Protein AF-D3ABE4-F1 (afdb_monomer_lite)

Radius of gyration: 37.45 Å; chains: 1; bounding box: 74×40×91 Å

Structure (mmCIF, N/CA/C/O backbone):
data_AF-D3ABE4-F1
#
_entry.id   AF-D3ABE4-F1
#
loop_
_atom_site.group_PDB
_atom_site.id
_atom_site.type_symbol
_atom_site.label_atom_id
_atom_site.label_alt_id
_atom_site.label_comp_id
_atom_site.label_asym_id
_atom_site.label_entity_id
_atom_site.label_seq_id
_atom_site.pdbx_PDB_ins_code
_atom_site.Cartn_x
_atom_site.Cartn_y
_atom_site.Cartn_z
_atom_site.occupancy
_atom_site.B_iso_or_equiv
_atom_site.auth_seq_id
_atom_site.auth_comp_id
_atom_site.auth_asym_id
_atom_site.auth_atom_id
_atom_site.pdbx_PDB_model_num
ATOM 1 N N . MET A 1 1 ? -40.135 -13.371 44.896 1.00 38.75 1 MET A N 1
ATOM 2 C CA . MET A 1 1 ? -39.442 -13.038 46.163 1.00 38.75 1 MET A CA 1
ATOM 3 C C . MET A 1 1 ? -39.483 -11.528 46.332 1.00 38.75 1 MET A C 1
ATOM 5 O O . MET A 1 1 ? -39.005 -10.845 45.438 1.00 38.75 1 MET A O 1
ATOM 9 N N . ASN A 1 2 ? -40.074 -11.003 47.411 1.00 51.03 2 ASN A N 1
ATOM 10 C CA . ASN A 1 2 ? -40.025 -9.565 47.711 1.00 51.03 2 ASN A CA 1
ATOM 11 C C . ASN A 1 2 ? -38.564 -9.169 47.971 1.00 51.03 2 ASN A C 1
ATOM 13 O O . ASN A 1 2 ? -38.013 -9.507 49.020 1.00 51.03 2 ASN A O 1
ATOM 17 N N . GLN A 1 3 ? -37.921 -8.505 47.008 1.00 66.44 3 GLN A N 1
ATOM 18 C CA . GLN A 1 3 ? -36.596 -7.930 47.218 1.00 66.44 3 GLN A CA 1
ATOM 19 C C . GLN A 1 3 ? -36.695 -6.859 48.310 1.00 66.44 3 GLN A C 1
ATOM 21 O O . GLN A 1 3 ? -37.555 -5.980 48.260 1.00 66.44 3 GLN A O 1
ATOM 26 N N . LYS A 1 4 ? -35.830 -6.938 49.326 1.00 79.00 4 LYS A N 1
ATOM 27 C CA . LYS A 1 4 ? -35.741 -5.907 50.365 1.00 79.00 4 LYS A CA 1
ATOM 28 C C . LYS A 1 4 ? -35.208 -4.621 49.730 1.00 79.00 4 LYS A C 1
ATOM 30 O O . LYS A 1 4 ? -34.024 -4.532 49.427 1.00 79.00 4 LYS A O 1
ATOM 35 N N . THR A 1 5 ? -36.070 -3.628 49.539 1.00 80.88 5 THR A N 1
ATOM 36 C CA . THR A 1 5 ? -35.675 -2.309 49.028 1.00 80.88 5 THR A CA 1
ATOM 37 C C . THR A 1 5 ? -35.177 -1.414 50.161 1.00 80.88 5 THR A C 1
ATOM 39 O O . THR A 1 5 ? -35.823 -1.330 51.207 1.00 80.88 5 THR A O 1
ATOM 42 N N . GLN A 1 6 ? -34.074 -0.694 49.949 1.00 87.69 6 GLN A N 1
ATOM 43 C CA . GLN A 1 6 ? -33.556 0.305 50.889 1.00 87.69 6 GLN A CA 1
ATOM 44 C C . GLN A 1 6 ? -33.608 1.703 50.263 1.00 87.69 6 GLN A C 1
ATOM 46 O O . GLN A 1 6 ? -33.152 1.900 49.140 1.00 87.69 6 GLN A O 1
ATOM 51 N N . LYS A 1 7 ? -34.137 2.693 50.995 1.00 88.12 7 LYS A N 1
ATOM 52 C CA . LYS A 1 7 ? -34.172 4.090 50.538 1.00 88.12 7 LYS A CA 1
ATOM 53 C C . LYS A 1 7 ? -32.813 4.762 50.760 1.00 88.12 7 LYS A C 1
ATOM 55 O O . LYS A 1 7 ? -32.261 4.710 51.861 1.00 88.12 7 LYS A O 1
ATOM 60 N N . ARG A 1 8 ? -32.303 5.431 49.727 1.00 85.62 8 ARG A N 1
ATOM 61 C CA . ARG A 1 8 ? -31.111 6.292 49.764 1.00 85.62 8 ARG A CA 1
ATOM 62 C C . ARG A 1 8 ? -31.455 7.645 49.143 1.00 85.62 8 ARG A C 1
ATOM 64 O O . ARG A 1 8 ? -32.236 7.692 48.198 1.00 85.62 8 ARG A O 1
ATOM 71 N N . SER A 1 9 ? -30.914 8.727 49.700 1.00 90.00 9 SER A N 1
ATOM 72 C CA . SER A 1 9 ? -31.067 10.075 49.143 1.00 90.00 9 SER A CA 1
ATOM 73 C C . SER A 1 9 ? -29.858 10.394 48.274 1.00 90.00 9 SER A C 1
ATOM 75 O O . SER A 1 9 ? -28.729 10.169 48.704 1.00 90.00 9 SER A O 1
ATOM 77 N N . VAL A 1 10 ? -30.100 10.916 47.075 1.00 88.62 10 VAL A N 1
ATOM 78 C CA . VAL A 1 10 ? -29.071 11.332 46.115 1.00 88.62 10 VAL A CA 1
ATOM 79 C C . VAL A 1 10 ? -29.392 12.739 45.626 1.00 88.62 10 VAL A C 1
ATOM 81 O O . VAL A 1 10 ? -30.561 13.090 45.469 1.00 88.62 10 VAL A O 1
ATOM 84 N N . ASN A 1 11 ? -28.356 13.548 45.418 1.00 92.75 11 ASN A N 1
ATOM 85 C CA . ASN A 1 11 ? -28.507 14.921 44.950 1.00 92.75 11 ASN A CA 1
ATOM 86 C C . ASN A 1 11 ? -28.276 14.975 43.441 1.00 92.75 11 ASN A C 1
ATOM 88 O O . ASN A 1 11 ? -27.286 14.440 42.947 1.00 92.75 11 ASN A O 1
ATOM 92 N N . PHE A 1 12 ? -29.160 15.672 42.736 1.00 91.69 12 PHE A N 1
ATOM 93 C CA . PHE A 1 12 ? -29.030 15.958 41.312 1.00 91.69 12 PHE A CA 1
ATOM 94 C C . PHE A 1 12 ? -29.032 17.473 41.090 1.00 91.69 12 PHE A C 1
ATOM 96 O O . PHE A 1 12 ? -29.699 18.194 41.838 1.00 91.69 12 PHE A O 1
ATOM 103 N N . PRO A 1 13 ? -28.341 17.975 40.053 1.00 96.19 13 PRO A N 1
ATOM 104 C CA . PRO A 1 13 ? -28.534 19.343 39.593 1.00 96.19 13 PRO A CA 1
ATOM 105 C C . PRO A 1 13 ? -30.007 19.603 39.252 1.00 96.19 13 PRO A C 1
ATOM 107 O O . PRO A 1 13 ? -30.687 18.740 38.691 1.00 96.19 13 PRO A O 1
ATOM 110 N N . SER A 1 14 ? -30.498 20.809 39.539 1.00 92.19 14 SER A N 1
ATOM 111 C CA . SER A 1 14 ? -31.912 21.165 39.349 1.00 92.19 14 SER A CA 1
ATOM 112 C C . SER A 1 14 ? -32.401 20.963 37.909 1.00 92.19 14 SER A C 1
ATOM 114 O O . SER A 1 14 ? -33.533 20.541 37.692 1.00 92.19 14 SER A O 1
ATOM 116 N N . GLU A 1 15 ? -31.546 21.217 36.915 1.00 94.25 15 GLU A N 1
ATOM 117 C CA . GLU A 1 15 ? -31.868 20.993 35.497 1.00 94.25 15 GLU A CA 1
ATOM 118 C C . GLU A 1 15 ? -31.983 19.502 35.139 1.00 94.25 15 GLU A C 1
ATOM 120 O O . GLU A 1 15 ? -32.840 19.109 34.342 1.00 94.25 15 GLU A O 1
ATOM 125 N N . THR A 1 16 ? -31.183 18.644 35.775 1.00 92.00 16 THR A N 1
ATOM 126 C CA . THR A 1 16 ? -31.271 17.187 35.609 1.00 92.00 16 THR A CA 1
ATOM 127 C C . THR A 1 16 ? -32.588 16.658 36.169 1.00 92.00 16 THR A C 1
ATOM 129 O O . THR A 1 16 ? -33.242 15.862 35.501 1.00 92.00 16 THR A O 1
ATOM 132 N N . LEU A 1 17 ? -33.038 17.151 37.331 1.00 91.88 17 LEU A N 1
ATOM 133 C CA . LEU A 1 17 ? -34.342 16.777 37.899 1.00 91.88 17 LEU A CA 1
ATOM 134 C C . LEU A 1 17 ? -35.498 17.144 36.967 1.00 91.88 17 LEU A C 1
ATOM 136 O O . LEU A 1 17 ? -36.315 16.287 36.647 1.00 91.88 17 LEU A O 1
ATOM 140 N N . LYS A 1 18 ? -35.509 18.374 36.433 1.00 93.75 18 LYS A N 1
ATOM 141 C CA . LYS A 1 18 ? -36.525 18.803 35.453 1.00 93.75 18 LYS A CA 1
ATOM 142 C C . LYS A 1 18 ? -36.566 17.895 34.226 1.00 93.75 18 LYS A C 1
ATOM 144 O O . LYS A 1 18 ? -37.631 17.661 33.659 1.00 93.75 18 LYS A O 1
ATOM 149 N N . THR A 1 19 ? -35.403 17.427 33.783 1.00 95.25 19 THR A N 1
ATOM 150 C CA . THR A 1 19 ? -35.290 16.538 32.623 1.00 95.25 19 THR A CA 1
ATOM 151 C C . THR A 1 19 ? -35.827 15.146 32.945 1.00 95.25 19 THR A C 1
ATOM 153 O O . THR A 1 19 ? -36.608 14.603 32.166 1.00 95.25 19 THR A O 1
ATOM 156 N N . LEU A 1 20 ? -35.473 14.601 34.111 1.00 93.25 20 LEU A N 1
ATOM 157 C CA . LEU A 1 20 ? -35.966 13.309 34.588 1.00 93.25 20 LEU A CA 1
ATOM 158 C C . LEU A 1 20 ? -37.485 13.313 34.791 1.00 93.25 20 LEU A C 1
ATOM 160 O O . LEU A 1 20 ? -38.143 12.358 34.393 1.00 93.25 20 LEU A O 1
ATOM 164 N N . ASP A 1 21 ? -38.058 14.394 35.321 1.00 93.81 21 ASP A N 1
ATOM 165 C CA . ASP A 1 21 ? -39.507 14.507 35.519 1.00 93.81 21 ASP A CA 1
ATOM 166 C C . ASP A 1 21 ? -40.270 14.555 34.188 1.00 93.81 21 ASP A C 1
ATOM 168 O O . ASP A 1 21 ? -41.288 13.881 34.023 1.00 93.81 21 ASP A O 1
ATOM 172 N N . LYS A 1 22 ? -39.756 15.297 33.195 1.00 95.81 22 LYS A N 1
ATOM 173 C CA . LYS A 1 22 ? -40.322 15.300 31.834 1.00 95.81 22 LYS A CA 1
ATOM 174 C C . LYS A 1 22 ? -40.265 13.914 31.197 1.00 95.81 22 LYS A C 1
ATOM 176 O O . LYS A 1 22 ? -41.213 13.505 30.528 1.00 95.81 22 LYS A O 1
ATOM 181 N N . LEU A 1 23 ? -39.152 13.210 31.386 1.00 93.69 23 LEU A N 1
ATOM 182 C CA . LEU A 1 23 ? -38.935 11.881 30.830 1.00 93.69 23 LEU A CA 1
ATOM 183 C C . LEU A 1 23 ? -39.856 10.842 31.485 1.00 93.69 23 LEU A C 1
ATOM 185 O O . LEU A 1 23 ? -40.509 10.082 30.776 1.00 93.69 23 LEU A O 1
ATOM 189 N N . ALA A 1 24 ? -39.992 10.883 32.811 1.00 94.31 24 ALA A N 1
ATOM 190 C CA . ALA A 1 24 ? -40.899 10.020 33.560 1.00 94.31 24 ALA A CA 1
ATOM 191 C C . ALA A 1 24 ? -42.363 10.239 33.147 1.00 94.31 24 ALA A C 1
ATOM 193 O O . ALA A 1 24 ? -43.094 9.275 32.923 1.00 94.31 24 ALA A O 1
ATOM 194 N N . ALA A 1 25 ? -42.770 11.500 32.954 1.00 93.81 25 ALA A N 1
ATOM 195 C CA . ALA A 1 25 ? -44.101 11.834 32.455 1.00 93.81 25 ALA A CA 1
ATOM 196 C C . ALA A 1 25 ? -44.351 11.289 31.038 1.00 93.81 25 ALA A C 1
ATOM 198 O O . ALA A 1 25 ? -45.431 10.767 30.765 1.00 93.81 25 ALA A O 1
ATOM 199 N N . ARG A 1 26 ? -43.351 11.379 30.149 1.00 94.69 26 ARG A N 1
ATOM 200 C CA . ARG A 1 26 ? -43.417 10.840 28.781 1.00 94.69 26 ARG A CA 1
ATOM 201 C C . ARG A 1 26 ? -43.534 9.315 28.761 1.00 94.69 26 ARG A C 1
ATOM 203 O O . ARG A 1 26 ? -44.234 8.774 27.916 1.00 94.69 26 ARG A O 1
ATOM 210 N N . GLU A 1 27 ? -42.842 8.637 29.668 1.00 90.94 27 GLU A N 1
ATOM 211 C CA . GLU A 1 27 ? -42.799 7.170 29.750 1.00 90.94 27 GLU A CA 1
ATOM 212 C C . GLU A 1 27 ? -43.868 6.591 30.686 1.00 90.94 27 GLU A C 1
ATOM 214 O O . GLU A 1 27 ? -43.865 5.396 30.967 1.00 90.94 27 GLU A O 1
ATOM 219 N N . HIS A 1 28 ? -44.808 7.428 31.144 1.00 94.06 28 HIS A N 1
ATOM 220 C CA . HIS A 1 28 ? -45.906 7.049 32.037 1.00 94.06 28 HIS A CA 1
ATOM 221 C C . HIS A 1 28 ? -45.436 6.294 33.292 1.00 94.06 28 HIS A C 1
ATOM 223 O O . HIS A 1 28 ? -46.093 5.368 33.764 1.00 94.06 28 HIS A O 1
ATOM 229 N N . THR A 1 29 ? -44.300 6.713 33.848 1.00 93.88 29 THR A N 1
ATOM 230 C CA . THR A 1 29 ? -43.681 6.110 35.032 1.00 93.88 29 THR A CA 1
ATOM 231 C C . THR A 1 29 ? -43.370 7.171 36.089 1.00 93.88 29 THR A C 1
ATOM 233 O O . THR A 1 29 ? -43.576 8.370 35.893 1.00 93.88 29 THR A O 1
ATOM 236 N N . THR A 1 30 ? -42.885 6.739 37.251 1.00 93.06 30 THR A N 1
ATOM 237 C CA . THR A 1 30 ? -42.410 7.647 38.296 1.00 93.06 30 THR A CA 1
ATOM 238 C C . THR A 1 30 ? -40.930 7.949 38.106 1.00 93.06 30 THR A C 1
ATOM 240 O O . THR A 1 30 ? -40.153 7.077 37.721 1.00 93.06 30 THR A O 1
ATOM 243 N N . THR A 1 31 ? -40.493 9.153 38.482 1.00 90.31 31 THR A N 1
ATOM 244 C CA . THR A 1 31 ? -39.069 9.526 38.463 1.00 90.31 31 THR A CA 1
ATOM 245 C C . THR A 1 31 ? -38.209 8.529 39.255 1.00 90.31 31 THR A C 1
ATOM 247 O O . THR A 1 31 ? -37.088 8.218 38.870 1.00 90.31 31 THR A O 1
ATOM 250 N N . SER A 1 32 ? -38.749 7.958 40.339 1.00 90.25 32 SER A N 1
ATOM 251 C CA . SER A 1 32 ? -38.050 6.949 41.150 1.00 90.25 32 SER A CA 1
ATOM 252 C C . SER A 1 32 ? -37.858 5.608 40.436 1.00 90.25 32 SER A C 1
ATOM 254 O O . SER A 1 32 ? -36.842 4.947 40.644 1.00 90.25 32 SER A O 1
ATOM 256 N N . GLU A 1 33 ? -38.831 5.183 39.637 1.00 89.69 33 GLU A N 1
ATOM 257 C CA . GLU A 1 33 ? -38.767 3.936 38.872 1.00 89.69 33 GLU A CA 1
ATOM 258 C C . GLU A 1 33 ? -37.866 4.095 37.645 1.00 89.69 33 GLU A C 1
ATOM 260 O O . GLU A 1 33 ? -36.985 3.268 37.430 1.00 89.69 33 GLU A O 1
ATOM 265 N N . LEU A 1 34 ? -37.975 5.231 36.951 1.00 92.38 34 LEU A N 1
ATOM 266 C CA . LEU A 1 34 ? -37.069 5.621 35.873 1.00 92.38 34 LEU A CA 1
ATOM 267 C C . LEU A 1 34 ? -35.598 5.628 36.328 1.00 92.38 34 LEU A C 1
ATOM 269 O O . LEU A 1 34 ? -34.745 5.017 35.689 1.00 92.38 34 LEU A O 1
ATOM 273 N N . ILE A 1 35 ? -35.295 6.270 37.465 1.00 92.62 35 ILE A N 1
ATOM 274 C CA . ILE A 1 35 ? -33.932 6.295 38.024 1.00 92.62 35 ILE A CA 1
ATOM 275 C C . ILE A 1 35 ? -33.455 4.881 38.373 1.00 92.62 35 ILE A C 1
ATOM 277 O O . ILE A 1 35 ? -32.297 4.556 38.126 1.00 92.62 35 ILE A O 1
ATOM 281 N N . ARG A 1 36 ? -34.321 4.029 38.939 1.00 90.38 36 ARG A N 1
ATOM 282 C CA . ARG A 1 36 ? -33.952 2.645 39.270 1.00 90.38 36 ARG A CA 1
ATOM 283 C C . ARG A 1 36 ? -33.570 1.861 38.018 1.00 90.38 36 ARG A C 1
ATOM 285 O O . ARG A 1 36 ? -32.530 1.213 38.031 1.00 90.38 36 ARG A O 1
ATOM 292 N N . ASN A 1 37 ? -34.353 1.986 36.949 1.00 89.56 37 ASN A N 1
ATOM 293 C CA . ASN A 1 37 ? -34.077 1.320 35.678 1.00 89.56 37 ASN A CA 1
ATOM 294 C C . ASN A 1 37 ? -32.750 1.800 35.077 1.00 89.56 37 ASN A C 1
ATOM 296 O O . ASN A 1 37 ? -31.914 0.972 34.732 1.00 89.56 37 ASN A O 1
ATOM 300 N N . PHE A 1 38 ? -32.494 3.114 35.058 1.00 91.56 38 PHE A N 1
ATOM 301 C CA . PHE A 1 38 ? -31.207 3.647 34.594 1.00 91.56 38 PHE A CA 1
ATOM 302 C C . PHE A 1 38 ? -30.018 3.148 35.417 1.00 91.56 38 PHE A C 1
ATOM 304 O O . PHE A 1 38 ? -28.965 2.849 34.860 1.00 91.56 38 PHE A O 1
ATOM 311 N N . VAL A 1 39 ? -30.169 3.050 36.739 1.00 89.19 39 VAL A N 1
ATOM 312 C CA . VAL A 1 39 ? -29.117 2.512 37.610 1.00 89.19 39 VAL A CA 1
ATOM 313 C C . VAL A 1 39 ? -28.894 1.026 37.332 1.00 89.19 39 VAL A C 1
ATOM 315 O O . VAL A 1 39 ? -27.750 0.602 37.218 1.00 89.19 39 VAL A O 1
ATOM 318 N N . GLU A 1 40 ? -29.953 0.229 37.186 1.00 87.25 40 GLU A N 1
ATOM 319 C CA . GLU A 1 40 ? -29.835 -1.196 36.858 1.00 87.25 40 GLU A CA 1
ATOM 320 C C . GLU A 1 40 ? -29.183 -1.429 35.491 1.00 87.25 40 GLU A C 1
ATOM 322 O O . GLU A 1 40 ? -28.334 -2.310 35.363 1.00 87.25 40 GLU A O 1
ATOM 327 N N . GLU A 1 41 ? -29.545 -0.644 34.477 1.00 85.75 41 GLU A N 1
ATOM 328 C CA . GLU A 1 41 ? -28.924 -0.713 33.153 1.00 85.75 41 GLU A CA 1
ATOM 329 C C . GLU A 1 41 ? -27.464 -0.259 33.186 1.00 85.75 41 GLU A C 1
ATOM 331 O O . GLU A 1 41 ? -26.599 -0.972 32.682 1.00 85.75 41 GLU A O 1
ATOM 336 N N . GLY A 1 42 ? -27.158 0.857 33.853 1.00 83.88 42 GLY A N 1
ATOM 337 C CA . GLY A 1 42 ? -25.784 1.339 34.008 1.00 83.88 42 GLY A CA 1
ATOM 338 C C . GLY A 1 42 ? -24.880 0.339 34.736 1.00 83.88 42 GLY A C 1
ATOM 339 O O . GLY A 1 42 ? -23.745 0.112 34.324 1.00 83.88 42 GLY A O 1
ATOM 340 N N . LEU A 1 43 ? -25.395 -0.328 35.776 1.00 82.88 43 LEU A N 1
ATOM 341 C CA . LEU A 1 43 ? -24.664 -1.382 36.488 1.00 82.88 43 LEU A CA 1
ATOM 342 C C . LEU A 1 43 ? -24.424 -2.623 35.615 1.00 82.88 43 LEU A C 1
ATOM 344 O O . LEU A 1 43 ? -23.369 -3.245 35.725 1.00 82.88 43 LEU A O 1
ATOM 348 N N . LYS A 1 44 ? -25.373 -2.982 34.738 1.00 79.88 44 LYS A N 1
ATOM 349 C CA . LYS A 1 44 ? -25.194 -4.082 33.776 1.00 79.88 44 LYS A CA 1
ATOM 350 C C . LYS A 1 44 ? -24.137 -3.744 32.726 1.00 79.88 44 LYS A C 1
ATOM 352 O O . LYS A 1 44 ? -23.295 -4.592 32.454 1.00 79.88 44 LYS A O 1
ATOM 357 N N . VAL A 1 45 ? -24.160 -2.533 32.159 1.00 76.69 45 VAL A N 1
ATOM 358 C CA . VAL A 1 45 ? -23.204 -2.093 31.123 1.00 76.69 45 VAL A CA 1
ATOM 359 C C . VAL A 1 45 ? -21.766 -2.152 31.632 1.00 76.69 45 VAL A C 1
ATOM 361 O O . VAL A 1 45 ? -20.940 -2.795 30.992 1.00 76.69 45 VAL A O 1
ATOM 364 N N . ASN A 1 46 ? -21.486 -1.605 32.819 1.00 68.19 46 ASN A N 1
ATOM 365 C CA . ASN A 1 46 ? -20.145 -1.681 33.412 1.00 68.19 46 ASN A CA 1
ATOM 366 C C . ASN A 1 46 ? -19.701 -3.138 33.633 1.00 68.19 46 ASN A C 1
ATOM 368 O O . ASN A 1 46 ? -18.558 -3.489 33.360 1.00 68.19 46 ASN A O 1
ATOM 372 N N . GLY A 1 47 ? -20.619 -4.011 34.064 1.00 70.06 47 GLY A N 1
ATOM 373 C CA . GLY A 1 47 ? -20.336 -5.441 34.199 1.00 70.06 47 GLY A CA 1
ATOM 374 C C . GLY A 1 47 ? -20.032 -6.137 32.864 1.00 70.06 47 GLY A C 1
ATOM 375 O O . GLY A 1 47 ? -19.207 -7.049 32.834 1.00 70.06 47 GLY A O 1
ATOM 376 N N . TYR A 1 48 ? -20.665 -5.721 31.761 1.00 69.50 48 TYR A N 1
ATOM 377 C CA . TYR A 1 48 ? -20.357 -6.225 30.418 1.00 69.50 48 TYR A CA 1
ATOM 378 C C . TYR A 1 48 ? -19.012 -5.707 29.899 1.00 69.50 48 TYR A C 1
ATOM 380 O O . TYR A 1 48 ? -18.246 -6.501 29.357 1.00 69.50 48 TYR A O 1
ATOM 388 N N . GLU A 1 49 ? -18.698 -4.422 30.084 1.00 73.19 49 GLU A N 1
ATOM 389 C CA . GLU A 1 49 ? -17.400 -3.847 29.697 1.00 73.19 49 GLU A CA 1
ATOM 390 C C . GLU A 1 49 ? -16.243 -4.547 30.424 1.00 73.19 49 GLU A C 1
ATOM 392 O O . GLU A 1 49 ? -15.305 -5.012 29.776 1.00 73.19 49 GLU A O 1
ATOM 397 N N . GLU A 1 50 ? -16.358 -4.754 31.741 1.00 74.69 50 GLU A N 1
ATOM 398 C CA . GLU A 1 50 ? -15.362 -5.491 32.532 1.00 74.69 50 GLU A CA 1
ATOM 399 C C . GLU A 1 50 ? -15.161 -6.937 32.035 1.00 74.69 50 GLU A C 1
ATOM 401 O O . GLU A 1 50 ? -14.032 -7.43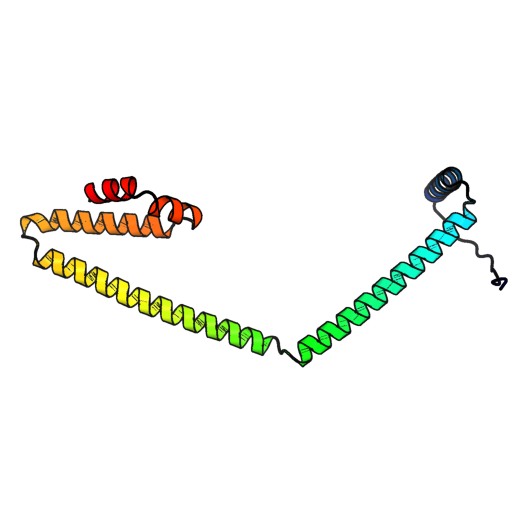7 31.988 1.00 74.69 50 GLU A O 1
ATOM 406 N N . GLN A 1 51 ? -16.237 -7.621 31.628 1.00 77.69 51 GLN A N 1
ATOM 407 C CA . GLN A 1 51 ? -16.165 -8.982 31.079 1.00 77.69 51 GLN A CA 1
ATOM 408 C C . GLN A 1 51 ? -15.519 -9.020 29.690 1.00 77.69 51 GLN A C 1
ATOM 410 O O . GLN A 1 51 ? -14.706 -9.908 29.416 1.00 77.69 51 GLN A O 1
ATOM 415 N N . VAL A 1 52 ? -15.857 -8.069 28.816 1.00 78.94 52 VAL A N 1
ATOM 416 C CA . VAL A 1 52 ? -15.260 -7.949 27.478 1.00 78.94 52 VAL A CA 1
ATOM 417 C C . VAL A 1 52 ? -13.766 -7.662 27.594 1.00 78.94 52 VAL A C 1
ATOM 419 O O . VAL A 1 52 ? -12.971 -8.334 26.936 1.00 78.94 52 VAL A O 1
ATOM 422 N N . ASP A 1 53 ? -13.366 -6.751 28.480 1.00 80.94 53 ASP A N 1
ATOM 423 C CA . ASP A 1 53 ? -11.958 -6.443 28.731 1.00 80.94 53 ASP A CA 1
ATOM 424 C C . ASP A 1 53 ? -11.196 -7.644 29.296 1.00 80.94 53 ASP A C 1
ATOM 426 O O . ASP A 1 53 ? -10.065 -7.926 28.880 1.00 80.94 53 ASP A O 1
ATOM 430 N N . PHE A 1 54 ? -11.821 -8.402 30.200 1.00 86.50 54 PHE A N 1
ATOM 431 C CA . PHE A 1 54 ? -11.250 -9.630 30.740 1.00 86.50 54 PHE A CA 1
ATOM 432 C C . PHE A 1 54 ? -11.001 -10.677 29.646 1.00 86.50 54 PHE A C 1
ATOM 434 O O . PHE A 1 54 ? -9.887 -11.201 29.540 1.00 86.50 54 PHE A O 1
ATOM 441 N N . ILE A 1 55 ? -11.998 -10.937 28.794 1.00 85.19 55 ILE A N 1
ATOM 442 C CA . ILE A 1 55 ? -11.885 -11.879 27.672 1.00 85.19 55 ILE A C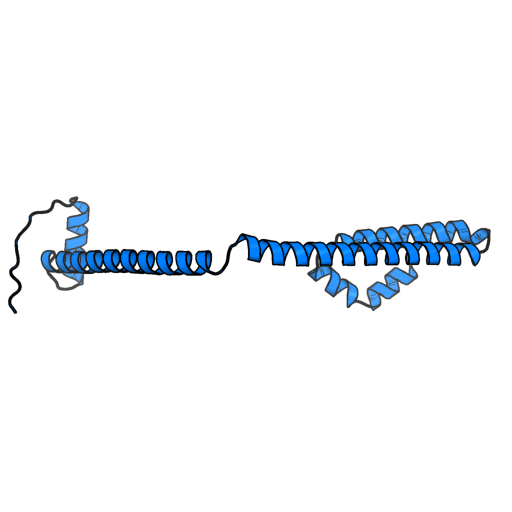A 1
ATOM 443 C C . ILE A 1 55 ? -10.841 -11.389 26.661 1.00 85.19 55 ILE A C 1
ATOM 445 O O . ILE A 1 55 ? -9.964 -12.153 26.261 1.00 85.19 55 ILE A O 1
ATOM 449 N N . ALA A 1 56 ? -10.867 -10.108 26.288 1.00 85.75 56 ALA A N 1
ATOM 450 C CA . ALA A 1 56 ? -9.905 -9.522 25.357 1.00 85.75 56 ALA A CA 1
ATOM 451 C C . ALA A 1 56 ? -8.466 -9.583 25.888 1.00 85.75 56 ALA A C 1
ATOM 453 O O . ALA A 1 56 ? -7.513 -9.709 25.114 1.00 85.75 56 ALA A O 1
ATOM 454 N N . ARG A 1 57 ? -8.275 -9.485 27.208 1.00 89.62 57 ARG A N 1
ATOM 455 C CA . ARG A 1 57 ? -6.968 -9.677 27.842 1.00 89.62 57 ARG A CA 1
ATOM 456 C C . ARG A 1 57 ? -6.499 -11.126 27.742 1.00 89.62 57 ARG A C 1
ATOM 458 O O . ARG A 1 57 ? -5.358 -11.327 27.341 1.00 89.62 57 ARG A O 1
ATOM 465 N N . ILE A 1 58 ? -7.358 -12.101 28.050 1.00 86.88 58 ILE A N 1
ATOM 466 C CA . ILE A 1 58 ? -7.023 -13.530 27.916 1.00 86.88 58 ILE A CA 1
ATOM 467 C C . ILE A 1 58 ? -6.652 -13.847 26.467 1.00 86.88 58 ILE A C 1
ATOM 469 O O . ILE A 1 58 ? -5.591 -14.404 26.218 1.00 86.88 58 ILE A O 1
ATOM 473 N N . ILE A 1 59 ? -7.467 -13.417 25.500 1.00 84.75 59 ILE A N 1
ATOM 474 C CA . ILE A 1 59 ? -7.202 -13.654 24.074 1.00 84.75 59 ILE A CA 1
ATOM 475 C C . ILE A 1 59 ? -5.857 -13.050 23.657 1.00 84.75 59 ILE A C 1
ATOM 477 O O . ILE A 1 59 ? -5.067 -13.719 22.999 1.00 84.75 59 ILE A O 1
ATOM 481 N N . ARG A 1 60 ? -5.558 -11.805 24.054 1.00 84.31 60 ARG A N 1
ATOM 482 C CA . ARG A 1 60 ? -4.257 -11.185 23.754 1.00 84.31 60 ARG A CA 1
ATOM 483 C C . ARG A 1 60 ? -3.095 -11.942 24.390 1.00 84.31 60 ARG A C 1
ATOM 485 O O . ARG A 1 60 ? -2.071 -12.102 23.732 1.00 84.31 60 ARG A O 1
ATOM 492 N N . GLN A 1 61 ? -3.242 -12.392 25.635 1.00 84.38 61 GLN A N 1
ATOM 493 C CA . GLN A 1 61 ? -2.217 -13.175 26.326 1.00 84.38 61 GLN A CA 1
ATOM 494 C C . GLN A 1 61 ? -1.956 -14.504 25.618 1.00 84.38 61 GLN A C 1
ATOM 496 O O . GLN A 1 61 ? -0.807 -14.788 25.306 1.00 84.38 61 GLN A O 1
ATOM 501 N N . GLU A 1 62 ? -3.003 -15.262 25.292 1.00 81.94 62 GLU A N 1
ATOM 502 C CA . GLU A 1 62 ? -2.886 -16.541 24.582 1.00 81.94 62 GLU A CA 1
ATOM 503 C C . GLU A 1 62 ? -2.290 -16.364 23.178 1.00 81.94 62 GLU A C 1
ATOM 505 O O . GLU A 1 62 ? -1.354 -17.070 22.809 1.00 81.94 62 GLU A O 1
ATOM 510 N N . ILE A 1 63 ? -2.753 -15.369 22.408 1.00 78.56 63 ILE A N 1
ATOM 511 C CA . ILE A 1 63 ? -2.188 -15.073 21.082 1.00 78.56 63 ILE A CA 1
ATOM 512 C C . ILE A 1 63 ? -0.706 -14.708 21.193 1.00 78.56 63 ILE A C 1
ATOM 514 O O . ILE A 1 63 ? 0.090 -15.213 20.411 1.00 78.56 63 ILE A O 1
ATOM 518 N N . THR A 1 64 ? -0.327 -13.863 22.155 1.00 75.12 64 THR A N 1
ATOM 519 C CA . THR A 1 64 ? 1.070 -13.422 22.321 1.00 75.12 64 THR A CA 1
ATOM 520 C C . THR A 1 64 ? 1.966 -14.547 22.851 1.00 75.12 64 THR A C 1
ATOM 522 O O . THR A 1 64 ? 3.143 -14.594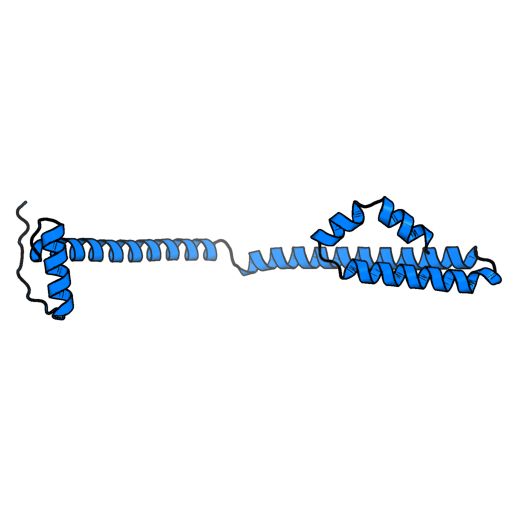 22.513 1.00 75.12 64 THR A O 1
ATOM 525 N N . ALA A 1 65 ? 1.425 -15.462 23.662 1.00 75.75 65 ALA A N 1
ATOM 526 C CA . ALA A 1 65 ? 2.155 -16.622 24.169 1.00 75.75 65 ALA A CA 1
ATOM 527 C C . ALA A 1 65 ? 2.435 -17.662 23.071 1.00 75.75 65 ALA A C 1
ATOM 529 O O . ALA A 1 65 ? 3.494 -18.287 23.073 1.00 75.75 65 ALA A O 1
ATOM 530 N N . VAL A 1 66 ? 1.497 -17.845 22.134 1.00 74.25 66 VAL A N 1
ATOM 531 C CA . VAL A 1 66 ? 1.627 -18.808 21.028 1.00 74.25 66 VAL A CA 1
ATOM 532 C C . VAL A 1 66 ? 2.380 -18.212 19.837 1.00 74.25 66 VAL A C 1
ATOM 534 O O . VAL A 1 66 ? 3.217 -18.884 19.239 1.00 74.25 66 VAL A O 1
ATOM 537 N N . TYR A 1 67 ? 2.105 -16.956 19.493 1.00 65.69 67 TYR A N 1
ATOM 538 C CA . TYR A 1 67 ? 2.730 -16.248 18.383 1.00 65.69 67 TYR A CA 1
ATOM 539 C C . TYR A 1 67 ? 3.557 -15.088 18.924 1.00 65.69 67 TYR A C 1
ATOM 541 O O . TYR A 1 67 ? 3.024 -14.027 19.262 1.00 65.69 67 TYR A O 1
ATOM 549 N N . HIS A 1 68 ? 4.877 -15.263 18.963 1.00 76.19 68 HIS A N 1
ATOM 550 C CA . HIS A 1 68 ? 5.753 -14.145 19.271 1.00 76.19 68 HIS A CA 1
ATOM 551 C C . HIS A 1 68 ? 5.695 -13.178 18.086 1.00 76.19 68 HIS A C 1
ATOM 553 O O . HIS A 1 68 ? 5.909 -13.556 16.934 1.00 76.19 68 HIS A O 1
ATOM 559 N N . VAL A 1 69 ? 5.383 -11.908 18.353 1.00 69.31 69 VAL A N 1
ATOM 560 C CA . VAL A 1 69 ? 5.322 -10.853 17.322 1.00 69.31 69 VAL A CA 1
ATOM 561 C C . VAL A 1 69 ? 6.634 -10.783 16.526 1.00 69.31 69 VAL A C 1
ATOM 563 O O . VAL A 1 69 ? 6.632 -10.465 15.338 1.00 69.31 69 VAL A O 1
ATOM 566 N N . GLU A 1 70 ? 7.745 -11.140 17.168 1.00 72.50 70 GLU A N 1
ATOM 567 C CA . GLU A 1 70 ? 9.074 -11.265 16.573 1.00 72.50 70 GLU A CA 1
ATOM 568 C C . GLU A 1 70 ? 9.132 -12.324 15.464 1.00 72.50 70 GLU A C 1
ATOM 570 O O . GLU A 1 70 ? 9.720 -12.056 14.419 1.00 72.50 70 GLU A O 1
ATOM 575 N N . ASP A 1 71 ? 8.455 -13.465 15.620 1.00 75.06 71 ASP A N 1
ATOM 576 C CA . ASP A 1 71 ? 8.403 -14.527 14.606 1.00 75.06 71 ASP A CA 1
ATOM 577 C C . ASP A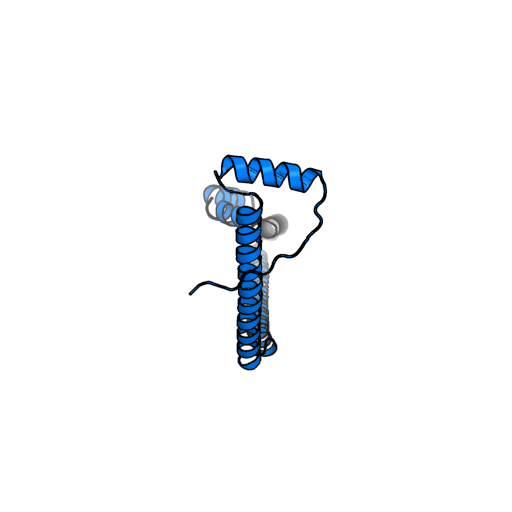 1 71 ? 7.591 -14.086 13.383 1.00 75.06 71 ASP A C 1
ATOM 579 O O . ASP A 1 71 ? 7.997 -14.294 12.237 1.00 75.06 71 ASP A O 1
ATOM 583 N N . ILE A 1 72 ? 6.458 -13.410 13.612 1.00 70.94 72 ILE A N 1
ATOM 584 C CA . ILE A 1 72 ? 5.630 -12.840 12.537 1.00 70.94 72 ILE A CA 1
ATOM 585 C C . ILE A 1 72 ? 6.439 -11.801 11.758 1.00 70.94 72 ILE A C 1
ATOM 587 O O . ILE A 1 72 ? 6.450 -11.797 10.523 1.00 70.94 72 ILE A O 1
ATOM 591 N N . LYS A 1 73 ? 7.150 -10.935 12.484 1.00 71.12 73 LYS A N 1
ATOM 592 C CA . LYS A 1 73 ? 8.008 -9.918 11.889 1.00 71.12 73 LYS A CA 1
ATOM 593 C C . LYS A 1 73 ? 9.169 -10.550 11.125 1.00 71.12 73 LYS A C 1
ATOM 595 O O . LYS A 1 73 ? 9.422 -10.137 10.003 1.00 71.12 73 LYS A O 1
ATOM 600 N N . ALA A 1 74 ? 9.800 -11.597 11.650 1.00 74.88 74 ALA A N 1
ATOM 601 C CA . ALA A 1 74 ? 10.876 -12.311 10.968 1.00 74.88 74 ALA A CA 1
ATOM 602 C C . ALA A 1 74 ? 10.416 -12.937 9.640 1.00 74.88 74 ALA A C 1
ATOM 604 O O . ALA A 1 74 ? 11.127 -12.845 8.639 1.00 74.88 74 ALA A O 1
ATOM 605 N N . ILE A 1 75 ? 9.212 -13.521 9.593 1.00 74.25 75 ILE A N 1
ATOM 606 C CA . ILE A 1 75 ? 8.627 -14.058 8.352 1.00 74.25 75 ILE A CA 1
ATOM 607 C C . ILE A 1 75 ? 8.356 -12.929 7.348 1.00 74.25 75 ILE A C 1
ATOM 609 O O . ILE A 1 75 ? 8.725 -13.034 6.172 1.00 74.25 75 ILE A O 1
ATOM 613 N N . SER A 1 76 ? 7.736 -11.841 7.813 1.00 73.38 76 SER A N 1
ATOM 614 C CA . SER A 1 76 ? 7.447 -10.657 6.998 1.00 73.38 76 SER A CA 1
ATOM 615 C C . SER A 1 76 ? 8.730 -10.045 6.428 1.00 73.38 76 SER A C 1
ATOM 617 O O . SER A 1 76 ? 8.848 -9.861 5.214 1.00 73.38 76 SER A O 1
ATOM 619 N N . ASP A 1 77 ? 9.727 -9.815 7.276 1.00 77.56 77 ASP A N 1
ATOM 620 C CA . ASP A 1 77 ? 11.001 -9.197 6.921 1.00 77.56 77 ASP A CA 1
ATOM 621 C C . ASP A 1 77 ? 11.792 -10.094 5.961 1.00 77.56 77 ASP A C 1
ATOM 623 O O . ASP A 1 77 ? 12.278 -9.618 4.936 1.00 77.56 77 ASP A O 1
ATOM 627 N N . HIS A 1 78 ? 11.843 -11.408 6.207 1.00 79.12 78 HIS A N 1
ATOM 628 C CA . HIS A 1 78 ? 12.508 -12.356 5.310 1.00 79.12 78 HIS A CA 1
ATOM 629 C C . HIS A 1 78 ? 11.858 -12.392 3.919 1.00 79.12 78 HIS A C 1
ATOM 631 O O . HIS A 1 78 ? 12.547 -12.410 2.895 1.00 79.12 78 HIS A O 1
ATOM 637 N N . SER A 1 79 ? 10.523 -12.396 3.858 1.00 77.56 79 SER A N 1
ATOM 638 C CA . SER A 1 79 ? 9.808 -12.386 2.578 1.00 77.56 79 SER A CA 1
ATOM 639 C C . SER A 1 79 ? 10.035 -11.079 1.810 1.00 77.56 79 SER A C 1
ATOM 641 O O . SER A 1 79 ? 10.295 -11.117 0.604 1.00 77.56 79 SER A O 1
ATOM 643 N N . THR A 1 80 ? 10.042 -9.948 2.516 1.00 82.50 80 THR A N 1
ATOM 644 C CA . THR A 1 80 ? 10.268 -8.613 1.952 1.00 82.50 80 THR A CA 1
ATOM 645 C C . THR A 1 80 ? 11.700 -8.461 1.443 1.00 82.50 80 THR A C 1
ATOM 647 O O . THR A 1 80 ? 11.903 -8.025 0.311 1.00 82.50 80 THR A O 1
ATOM 650 N N . ASP A 1 81 ? 12.697 -8.904 2.212 1.00 86.19 81 ASP A N 1
ATOM 651 C CA . ASP A 1 81 ? 14.109 -8.878 1.815 1.00 86.19 81 ASP A CA 1
ATOM 652 C C . ASP A 1 81 ? 14.370 -9.762 0.587 1.00 86.19 81 ASP A C 1
ATOM 654 O O . ASP A 1 81 ? 15.046 -9.360 -0.366 1.00 86.19 81 ASP A O 1
ATOM 658 N N . ARG A 1 82 ? 13.761 -10.955 0.540 1.00 89.38 82 ARG A N 1
ATOM 659 C CA . ARG A 1 82 ? 13.841 -11.823 -0.641 1.00 89.38 82 ARG A CA 1
ATOM 660 C C . ARG A 1 82 ? 13.232 -11.152 -1.872 1.00 89.38 82 ARG A C 1
ATOM 662 O O . ARG A 1 82 ? 13.839 -11.203 -2.943 1.00 89.38 82 ARG A O 1
ATOM 669 N N . LEU A 1 83 ? 12.053 -10.540 -1.740 1.00 89.19 83 LEU A N 1
ATOM 670 C CA . LEU A 1 83 ? 11.401 -9.815 -2.834 1.00 89.19 83 LEU A CA 1
ATOM 671 C C . LEU A 1 83 ? 12.260 -8.640 -3.312 1.00 89.19 83 LEU A C 1
ATOM 673 O O . LEU A 1 83 ? 12.494 -8.520 -4.514 1.00 89.19 83 LEU A O 1
ATOM 677 N N . ALA A 1 84 ? 12.815 -7.848 -2.394 1.00 87.88 84 ALA A N 1
ATOM 678 C CA . ALA A 1 84 ? 13.724 -6.754 -2.720 1.00 87.88 84 ALA A CA 1
ATOM 679 C C . ALA A 1 84 ? 14.955 -7.256 -3.495 1.00 87.88 84 ALA A C 1
ATOM 681 O O . ALA A 1 84 ? 15.289 -6.725 -4.555 1.00 87.88 84 ALA A O 1
ATOM 682 N N . LYS A 1 85 ? 15.580 -8.352 -3.047 1.00 91.31 85 LYS A N 1
ATOM 683 C CA . LYS A 1 85 ? 16.708 -8.987 -3.750 1.00 91.31 85 LYS A CA 1
ATOM 684 C C . LYS A 1 85 ? 16.329 -9.481 -5.149 1.00 91.31 85 LYS A C 1
ATOM 686 O O . LYS A 1 85 ? 17.131 -9.343 -6.075 1.00 91.31 85 LYS A O 1
ATOM 691 N N . MET A 1 86 ? 15.138 -10.056 -5.331 1.00 92.75 86 MET A N 1
ATOM 692 C CA . MET A 1 86 ? 14.659 -10.483 -6.654 1.00 92.75 86 MET A CA 1
ATOM 693 C C . MET A 1 86 ? 14.384 -9.294 -7.583 1.00 92.75 86 MET A C 1
ATOM 695 O O . MET A 1 86 ? 14.791 -9.328 -8.747 1.00 92.75 86 MET A O 1
ATOM 699 N N . LEU A 1 87 ? 13.776 -8.220 -7.072 1.00 92.88 87 LEU A N 1
ATOM 700 C CA . LEU A 1 87 ? 13.568 -6.976 -7.819 1.00 92.88 87 LEU A CA 1
ATOM 701 C C . LEU A 1 87 ? 14.903 -6.356 -8.246 1.00 92.88 87 LEU A C 1
ATOM 703 O O . LEU A 1 87 ? 15.070 -6.019 -9.415 1.00 92.88 87 LEU A O 1
ATOM 707 N N . MET A 1 88 ? 15.897 -6.302 -7.354 1.00 91.00 88 MET A N 1
ATOM 708 C CA . MET A 1 88 ? 17.243 -5.822 -7.692 1.00 91.00 88 MET A CA 1
ATOM 709 C C . MET A 1 88 ? 17.905 -6.659 -8.793 1.00 91.00 88 MET A C 1
ATOM 711 O O . MET A 1 88 ? 18.538 -6.102 -9.690 1.00 91.00 88 MET A O 1
ATOM 715 N N . LYS A 1 89 ? 17.780 -7.995 -8.747 1.00 92.81 89 LYS A N 1
ATOM 716 C CA . LYS A 1 89 ? 18.301 -8.874 -9.811 1.00 92.81 89 LYS A CA 1
ATOM 717 C C . LYS A 1 89 ? 17.620 -8.591 -11.150 1.00 92.81 89 LYS A C 1
ATOM 719 O O . LYS A 1 89 ? 18.314 -8.457 -12.152 1.00 92.81 89 LYS A O 1
ATOM 724 N N . THR A 1 90 ? 16.298 -8.439 -11.149 1.00 94.25 90 THR A N 1
ATOM 725 C CA . THR A 1 90 ? 15.519 -8.098 -12.349 1.00 94.25 90 THR A CA 1
ATOM 726 C C . THR A 1 90 ? 15.939 -6.739 -12.909 1.00 94.25 90 THR A C 1
ATOM 728 O O . THR A 1 90 ? 16.224 -6.630 -14.095 1.00 94.25 90 THR A O 1
ATOM 731 N N . GLY A 1 91 ? 16.103 -5.727 -12.051 1.00 90.69 91 GLY A N 1
ATOM 732 C CA . GLY A 1 91 ? 16.596 -4.407 -12.448 1.00 90.69 91 GLY A CA 1
ATOM 733 C C . GLY A 1 91 ? 17.985 -4.452 -13.094 1.00 90.69 91 GLY A C 1
ATOM 734 O O . GLY A 1 91 ? 18.198 -3.825 -14.128 1.00 90.69 91 GLY A O 1
ATOM 735 N N . LYS A 1 92 ? 18.919 -5.249 -12.549 1.00 91.38 92 LYS A N 1
ATOM 736 C CA . LYS A 1 92 ? 20.251 -5.452 -13.154 1.00 91.38 92 LYS A CA 1
ATOM 737 C C . LYS A 1 92 ? 20.172 -6.094 -14.541 1.00 91.38 92 LYS A C 1
ATOM 739 O O . LYS A 1 92 ? 20.891 -5.667 -15.439 1.00 91.38 92 LYS A O 1
ATOM 744 N N . ILE A 1 93 ? 19.313 -7.100 -14.715 1.00 94.06 93 ILE A N 1
ATOM 745 C CA . ILE A 1 93 ? 19.108 -7.764 -16.012 1.00 94.06 93 ILE A CA 1
ATOM 746 C C . ILE A 1 93 ? 18.490 -6.780 -17.013 1.00 94.06 93 ILE A C 1
ATOM 748 O O . ILE A 1 93 ? 18.994 -6.661 -18.124 1.00 94.06 93 ILE A O 1
ATOM 752 N N . ASN A 1 94 ? 17.474 -6.015 -16.606 1.00 91.56 94 ASN A N 1
ATOM 753 C CA . ASN A 1 94 ? 16.841 -4.999 -17.451 1.00 91.56 94 ASN A CA 1
ATOM 754 C C . ASN A 1 94 ? 17.833 -3.919 -17.894 1.00 91.56 94 ASN A C 1
ATOM 756 O O . ASN A 1 94 ? 17.881 -3.587 -19.075 1.00 91.56 94 ASN A O 1
ATOM 760 N N . ALA A 1 95 ? 18.678 -3.426 -16.984 1.00 88.75 95 ALA A N 1
ATOM 761 C CA . ALA A 1 95 ? 19.733 -2.478 -17.331 1.00 88.75 95 ALA A CA 1
ATOM 762 C C . ALA A 1 95 ? 20.739 -3.083 -18.326 1.00 88.75 95 ALA A C 1
ATOM 764 O O . ALA A 1 95 ? 21.094 -2.441 -19.312 1.00 88.75 95 ALA A O 1
ATOM 765 N N . ALA A 1 96 ? 21.169 -4.331 -18.112 1.00 94.31 96 ALA A N 1
ATOM 766 C CA . ALA A 1 96 ? 22.062 -5.019 -19.043 1.00 94.31 96 ALA A CA 1
ATOM 767 C C . ALA A 1 96 ? 21.433 -5.184 -20.438 1.00 94.31 96 ALA A C 1
ATOM 769 O O . ALA A 1 96 ? 22.111 -4.948 -21.436 1.00 94.31 96 ALA A O 1
ATOM 770 N N . MET A 1 97 ? 20.144 -5.534 -20.512 1.00 93.94 97 MET A N 1
ATOM 771 C CA . MET A 1 97 ? 19.400 -5.609 -21.774 1.00 93.94 9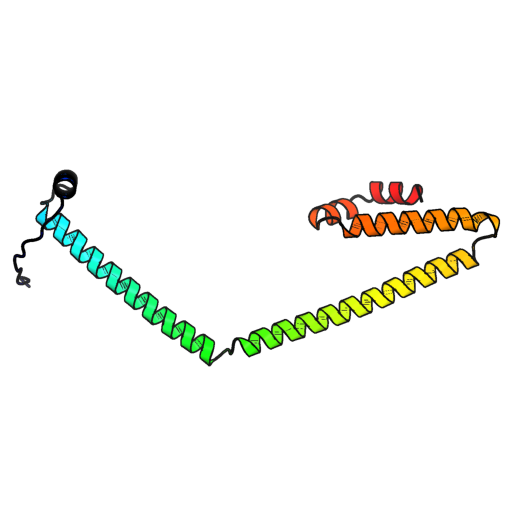7 MET A CA 1
ATOM 772 C C . MET A 1 97 ? 19.308 -4.246 -22.464 1.00 93.94 97 MET A C 1
ATOM 774 O O . MET A 1 97 ? 19.566 -4.166 -23.661 1.00 93.94 97 MET A O 1
ATOM 778 N N . PHE A 1 98 ? 19.012 -3.176 -21.720 1.00 91.75 98 PHE A N 1
ATOM 779 C CA . PHE A 1 98 ? 18.968 -1.813 -22.253 1.00 91.75 98 PHE A CA 1
ATOM 780 C C . PHE A 1 98 ? 20.312 -1.402 -22.869 1.00 91.75 98 PHE A C 1
ATOM 782 O O . PHE A 1 98 ? 20.368 -1.005 -24.031 1.00 91.75 98 PHE A O 1
ATOM 789 N N . PHE A 1 99 ? 21.419 -1.576 -22.140 1.00 91.38 99 PHE A N 1
ATOM 790 C CA . PHE A 1 99 ? 22.746 -1.240 -22.662 1.00 91.38 99 PHE A CA 1
ATOM 791 C C . PHE A 1 99 ? 23.170 -2.127 -23.834 1.00 91.38 99 PHE A C 1
ATOM 793 O O . PHE A 1 99 ? 23.825 -1.642 -24.757 1.00 91.38 99 PHE A O 1
ATOM 800 N N . LEU A 1 100 ? 22.807 -3.413 -23.823 1.00 92.94 100 LEU A N 1
ATOM 801 C CA . LEU A 1 100 ? 23.061 -4.301 -24.953 1.00 92.94 100 LEU A CA 1
ATOM 802 C C . LEU A 1 100 ? 22.304 -3.832 -26.198 1.00 92.94 100 LEU A C 1
ATOM 804 O O . LEU A 1 100 ? 22.906 -3.771 -27.266 1.00 92.94 100 LEU A O 1
ATOM 808 N N . LEU A 1 101 ? 21.027 -3.467 -26.057 1.00 90.38 101 LEU A N 1
ATOM 809 C CA . LEU A 1 101 ? 20.212 -2.949 -27.153 1.00 90.38 101 LEU A CA 1
ATOM 810 C C . LEU A 1 101 ? 20.828 -1.675 -27.739 1.00 90.38 101 LEU A C 1
ATOM 812 O O . LEU A 1 101 ? 21.069 -1.623 -28.942 1.00 90.38 101 LEU A O 1
ATOM 816 N N . VAL A 1 102 ? 21.176 -0.700 -26.893 1.00 89.38 102 VAL A N 1
ATOM 817 C CA . VAL A 1 102 ? 21.867 0.525 -27.329 1.00 89.38 102 VAL A CA 1
ATOM 818 C C . VAL A 1 102 ? 23.169 0.179 -28.056 1.00 89.38 102 VAL A C 1
ATOM 820 O O . VAL A 1 102 ? 23.429 0.685 -29.140 1.00 89.38 102 VAL A O 1
ATOM 823 N N . LYS A 1 103 ? 23.982 -0.736 -27.522 1.00 88.50 103 LYS A N 1
ATOM 824 C CA . LYS A 1 103 ? 25.247 -1.126 -28.158 1.00 88.50 103 LYS A CA 1
ATOM 825 C C . LYS A 1 103 ? 25.050 -1.795 -29.522 1.00 88.50 103 LYS A C 1
ATOM 827 O O . LYS A 1 103 ? 25.821 -1.523 -30.439 1.00 88.50 103 LYS A O 1
ATOM 832 N N . VAL A 1 104 ? 24.052 -2.670 -29.652 1.00 88.81 104 VAL A N 1
ATOM 833 C CA . VAL A 1 104 ? 23.703 -3.321 -30.925 1.00 88.81 104 VAL A CA 1
ATOM 834 C C . VAL A 1 104 ? 23.248 -2.277 -31.940 1.00 88.81 104 VAL A C 1
ATOM 836 O O . VAL A 1 104 ? 23.730 -2.290 -33.067 1.00 88.81 104 VAL A O 1
ATOM 839 N N . LEU A 1 105 ? 22.392 -1.341 -31.534 1.00 84.88 105 LEU A N 1
ATOM 840 C CA . LEU A 1 105 ? 21.912 -0.273 -32.407 1.00 84.88 105 LEU A CA 1
ATOM 841 C C . LEU A 1 105 ? 23.054 0.657 -32.856 1.00 84.88 105 LEU A C 1
ATOM 843 O O . LEU A 1 105 ? 23.165 0.909 -34.049 1.00 84.88 105 LEU A O 1
ATOM 847 N N . ILE A 1 106 ? 23.976 1.053 -31.965 1.00 85.75 106 ILE A N 1
ATOM 848 C CA . ILE A 1 106 ? 25.172 1.841 -32.338 1.00 85.75 106 ILE A CA 1
ATOM 849 C C . ILE A 1 106 ? 26.032 1.081 -33.354 1.00 85.75 106 ILE A C 1
ATOM 851 O O . ILE A 1 106 ? 26.605 1.683 -34.257 1.00 85.75 106 ILE A O 1
ATOM 855 N N . HIS A 1 107 ? 26.158 -0.238 -33.196 1.00 83.62 107 HIS A N 1
ATOM 856 C CA . HIS A 1 107 ? 26.959 -1.060 -34.100 1.00 83.62 107 HIS A CA 1
ATOM 857 C C . HIS A 1 107 ? 26.335 -1.203 -35.496 1.00 83.62 107 HIS A C 1
ATOM 859 O O . HIS A 1 107 ? 27.068 -1.357 -36.469 1.00 83.62 107 HIS A O 1
ATOM 865 N N . LEU A 1 108 ? 25.002 -1.176 -35.586 1.00 83.38 108 LEU A N 1
ATOM 866 C CA . LEU A 1 108 ? 24.258 -1.274 -36.845 1.00 83.38 108 LEU A CA 1
ATOM 867 C C . LEU A 1 108 ? 24.047 0.088 -37.524 1.00 83.38 108 LEU A C 1
ATOM 869 O O . LEU A 1 108 ? 23.848 0.132 -38.736 1.00 83.38 108 LEU A O 1
ATOM 873 N N . ALA A 1 109 ? 24.074 1.178 -36.757 1.00 80.12 109 ALA A N 1
ATOM 874 C CA . ALA A 1 109 ? 23.903 2.538 -37.242 1.00 80.12 109 ALA A CA 1
ATOM 875 C C . ALA A 1 109 ? 25.116 3.005 -38.063 1.00 80.12 109 ALA A C 1
ATOM 877 O O . ALA A 1 109 ? 26.272 2.763 -37.707 1.00 80.12 109 ALA A O 1
ATOM 878 N N . ASP A 1 110 ? 24.855 3.730 -39.149 1.00 80.12 110 ASP A N 1
ATOM 879 C CA . ASP A 1 110 ? 25.908 4.367 -39.932 1.00 80.12 110 ASP A CA 1
ATOM 880 C C . ASP A 1 110 ? 26.354 5.683 -39.261 1.00 80.12 110 ASP A C 1
ATOM 882 O O . ASP A 1 110 ? 25.641 6.259 -38.436 1.00 80.12 110 ASP A O 1
ATOM 886 N N . ARG A 1 111 ? 27.536 6.215 -39.598 1.00 69.06 111 ARG A N 1
ATOM 887 C CA . ARG A 1 111 ? 28.099 7.389 -38.881 1.00 69.06 111 ARG A CA 1
ATOM 888 C C . ARG A 1 111 ? 27.209 8.639 -38.904 1.00 69.06 111 ARG A C 1
ATOM 890 O O . ARG A 1 111 ? 27.338 9.470 -38.012 1.00 69.06 111 ARG A O 1
ATOM 897 N N . ARG A 1 112 ? 26.340 8.786 -39.910 1.00 65.19 112 ARG A N 1
ATOM 898 C CA . ARG A 1 112 ? 25.394 9.913 -40.027 1.00 65.19 112 ARG A CA 1
ATOM 899 C C . ARG A 1 112 ? 24.138 9.758 -39.163 1.00 65.19 112 ARG A C 1
ATOM 901 O O . ARG A 1 112 ? 23.514 10.766 -38.878 1.00 65.19 112 ARG A O 1
ATOM 908 N N . SER A 1 113 ? 23.799 8.545 -38.724 1.00 76.56 113 SER A N 1
ATOM 909 C CA . SER A 1 113 ? 22.599 8.263 -37.918 1.00 76.56 113 SER A CA 1
ATOM 910 C C . SER A 1 113 ? 22.871 8.209 -36.408 1.00 76.56 113 SER A C 1
ATOM 912 O O . SER A 1 113 ? 21.976 7.890 -35.633 1.00 76.56 113 SER A O 1
ATOM 914 N N . LEU A 1 114 ? 24.104 8.484 -35.962 1.00 79.38 114 LEU A N 1
ATOM 915 C CA . LEU A 1 114 ? 24.454 8.439 -34.536 1.00 79.38 114 LEU A CA 1
ATOM 916 C C . LEU A 1 114 ? 23.797 9.569 -33.728 1.00 79.38 114 LEU A C 1
ATOM 918 O O . LEU A 1 114 ? 23.369 9.318 -32.607 1.00 79.38 114 LEU A O 1
ATOM 922 N N . GLU A 1 115 ? 23.681 10.775 -34.294 1.00 81.88 115 GLU A N 1
ATOM 923 C CA . GLU A 1 115 ? 23.010 11.911 -33.635 1.00 81.88 115 GLU A CA 1
ATOM 924 C C . GLU A 1 115 ? 21.496 11.672 -33.498 1.00 81.88 115 GLU A C 1
ATOM 926 O O . GLU A 1 115 ? 20.926 11.889 -32.432 1.00 81.88 115 GLU A O 1
ATOM 931 N N . GLU A 1 116 ? 20.851 11.141 -34.542 1.00 81.62 116 GLU A N 1
ATOM 932 C CA . GLU A 1 116 ? 19.436 10.733 -34.498 1.00 81.62 116 GLU A CA 1
ATOM 933 C C . GLU A 1 116 ? 19.210 9.617 -33.470 1.00 81.62 116 GLU A C 1
ATOM 935 O O . GLU A 1 116 ? 18.244 9.634 -32.710 1.00 81.62 116 GLU A O 1
ATOM 940 N N . MET A 1 117 ? 20.140 8.666 -33.384 1.00 83.12 117 MET A N 1
ATOM 941 C CA . MET A 1 117 ? 20.073 7.599 -32.394 1.00 83.12 117 MET A CA 1
ATOM 942 C C . MET A 1 117 ? 20.229 8.107 -30.957 1.00 83.12 117 MET A C 1
ATOM 944 O O . MET A 1 117 ? 19.542 7.620 -30.058 1.00 83.12 117 MET A O 1
ATOM 948 N N . GLU A 1 118 ? 21.114 9.072 -30.719 1.00 85.00 118 GLU A N 1
ATOM 949 C CA . GLU A 1 118 ? 21.248 9.704 -29.406 1.00 85.00 118 GLU A CA 1
ATOM 950 C C . GLU A 1 118 ? 19.939 10.391 -28.985 1.00 85.00 118 GLU A C 1
ATOM 952 O O . GLU A 1 118 ? 19.502 10.232 -27.841 1.00 85.00 118 GLU A O 1
ATOM 957 N N . HIS A 1 119 ? 19.269 11.067 -29.924 1.00 85.25 119 HIS A N 1
ATOM 958 C CA . HIS A 1 119 ? 17.957 11.673 -29.699 1.00 85.25 119 HIS A CA 1
ATOM 959 C C . HIS A 1 119 ? 16.894 10.627 -29.329 1.00 85.25 119 HIS A C 1
ATOM 961 O O . HIS A 1 119 ? 16.262 10.749 -28.279 1.00 85.25 119 HIS A O 1
ATOM 967 N N . MET A 1 120 ? 16.783 9.547 -30.114 1.00 85.62 120 MET A N 1
ATOM 968 C CA . MET A 1 120 ? 15.859 8.433 -29.854 1.00 85.62 120 MET A CA 1
ATOM 969 C C . MET A 1 120 ? 16.050 7.822 -28.460 1.00 85.62 120 MET A C 1
ATOM 971 O O . MET A 1 120 ? 15.089 7.572 -27.730 1.00 85.62 120 MET A O 1
ATOM 975 N N . VAL A 1 121 ? 17.304 7.582 -28.059 1.00 87.75 121 VAL A N 1
ATOM 976 C CA . VAL A 1 121 ? 17.614 7.023 -26.734 1.00 87.75 121 VAL A CA 1
ATOM 977 C C . VAL A 1 121 ? 17.223 8.002 -25.625 1.00 87.75 121 VAL A C 1
ATOM 979 O O . VAL A 1 121 ? 16.670 7.575 -24.609 1.00 87.75 121 VAL A O 1
ATOM 982 N N . SER A 1 122 ? 17.478 9.299 -25.808 1.00 88.69 122 SER A N 1
ATOM 983 C CA . SER A 1 122 ? 17.111 10.339 -24.843 1.00 88.69 122 SER A CA 1
ATOM 984 C C . SER A 1 122 ? 15.596 10.411 -24.629 1.00 88.69 122 SER A C 1
ATOM 986 O O . SER A 1 122 ? 15.127 10.349 -23.490 1.00 88.69 122 SER A O 1
ATOM 988 N N . GLU A 1 123 ? 14.812 10.455 -25.708 1.00 86.38 123 GLU A N 1
ATOM 989 C CA . GLU A 1 123 ? 13.351 10.519 -25.625 1.00 86.38 123 GLU A CA 1
ATOM 990 C C . GLU A 1 123 ? 12.749 9.250 -25.013 1.00 86.38 123 GLU A C 1
ATOM 992 O O . GLU A 1 123 ? 11.890 9.334 -24.131 1.00 86.38 123 GLU A O 1
ATOM 997 N N . ALA A 1 124 ? 13.260 8.070 -25.382 1.00 87.31 124 ALA A N 1
ATOM 998 C CA . ALA A 1 124 ? 12.841 6.809 -24.777 1.00 87.31 124 ALA A CA 1
ATOM 999 C C . ALA A 1 124 ? 13.104 6.775 -23.258 1.00 87.31 124 ALA A C 1
ATOM 1001 O O . ALA A 1 124 ? 12.275 6.279 -22.489 1.00 87.31 124 ALA A O 1
ATOM 1002 N N . VAL A 1 125 ? 14.232 7.333 -22.798 1.00 88.94 125 VAL A N 1
ATOM 1003 C CA . VAL A 1 125 ? 14.541 7.452 -21.363 1.00 88.94 125 VAL A CA 1
ATOM 1004 C C . VAL A 1 125 ? 13.588 8.426 -20.670 1.00 88.94 125 VAL A C 1
ATOM 1006 O O . VAL A 1 125 ? 13.082 8.102 -19.595 1.00 88.94 125 VAL A O 1
ATOM 1009 N N . VAL A 1 126 ? 13.300 9.585 -21.273 1.00 89.12 126 VAL A N 1
ATOM 1010 C CA . VAL A 1 126 ? 12.343 10.565 -20.725 1.00 89.12 126 VAL A CA 1
ATOM 1011 C C . VAL A 1 126 ? 10.960 9.940 -20.550 1.00 89.12 126 VAL A C 1
ATOM 1013 O O . VAL A 1 126 ? 10.364 10.069 -19.480 1.00 89.12 126 VAL A O 1
ATOM 1016 N N . LEU A 1 127 ? 10.478 9.206 -21.553 1.00 83.94 127 LEU A N 1
ATOM 1017 C CA . LEU A 1 127 ? 9.202 8.491 -21.490 1.00 83.94 127 LEU A CA 1
ATOM 1018 C C . LEU A 1 127 ? 9.198 7.411 -20.404 1.00 83.94 127 LEU A C 1
ATOM 1020 O O . LEU A 1 127 ? 8.226 7.287 -19.659 1.00 83.94 127 LEU A O 1
ATOM 1024 N N . GLY A 1 128 ? 10.296 6.662 -20.270 1.00 84.81 128 GLY A N 1
ATOM 1025 C CA . GLY A 1 128 ? 10.464 5.685 -19.196 1.00 84.81 128 GLY A CA 1
ATOM 1026 C C . GLY A 1 128 ? 10.399 6.320 -17.802 1.00 84.81 128 GLY A C 1
ATOM 1027 O O . GLY A 1 128 ? 9.739 5.784 -16.910 1.00 84.81 128 GLY A O 1
ATOM 1028 N N . VAL A 1 129 ? 11.032 7.482 -17.611 1.00 86.50 129 VAL A N 1
ATOM 1029 C CA . VAL A 1 129 ? 10.998 8.229 -16.342 1.00 86.50 129 VAL A CA 1
ATOM 1030 C C . VAL A 1 129 ? 9.605 8.789 -16.057 1.00 86.50 129 VAL A C 1
ATOM 1032 O O . VAL A 1 129 ? 9.120 8.630 -14.937 1.00 86.50 129 VAL A O 1
ATOM 1035 N N . ASP A 1 130 ? 8.944 9.398 -17.047 1.00 84.62 130 ASP A N 1
ATOM 1036 C CA . ASP A 1 130 ? 7.567 9.892 -16.902 1.00 84.62 130 ASP A CA 1
ATOM 1037 C C . ASP A 1 130 ? 6.618 8.750 -16.524 1.00 84.62 130 ASP A C 1
ATOM 1039 O O . ASP A 1 130 ? 5.832 8.875 -15.586 1.00 84.62 130 ASP A O 1
ATOM 1043 N N . TYR A 1 131 ? 6.751 7.592 -17.176 1.00 82.94 131 TYR A N 1
ATOM 1044 C CA . TYR A 1 131 ? 5.981 6.398 -16.846 1.00 82.94 131 TYR A CA 1
ATOM 1045 C C . TYR A 1 131 ? 6.188 5.949 -15.390 1.00 82.94 131 TYR A C 1
ATOM 1047 O O . TYR A 1 131 ? 5.209 5.690 -14.691 1.00 82.94 131 TYR A O 1
ATOM 1055 N N . MET A 1 132 ? 7.431 5.920 -14.892 1.00 81.69 132 MET A N 1
ATOM 1056 C CA . MET A 1 132 ? 7.730 5.552 -13.497 1.00 81.69 132 MET A CA 1
ATOM 1057 C C . MET A 1 132 ? 7.121 6.505 -12.458 1.00 81.69 132 MET A C 1
ATOM 1059 O O . MET A 1 132 ? 6.946 6.114 -11.305 1.00 81.69 132 MET A O 1
ATOM 1063 N N . GLN A 1 133 ? 6.816 7.747 -12.835 1.00 84.38 133 GLN A N 1
ATOM 1064 C CA . GLN A 1 133 ? 6.208 8.740 -11.946 1.00 84.38 133 GLN A CA 1
ATOM 1065 C C . GLN A 1 133 ? 4.670 8.660 -11.913 1.00 84.38 133 GLN A C 1
ATOM 1067 O O . GLN A 1 133 ? 4.046 9.288 -11.051 1.00 84.38 133 GLN A O 1
ATOM 1072 N N . LYS A 1 134 ? 4.039 7.904 -12.824 1.00 85.00 134 LYS A N 1
ATOM 1073 C CA . LYS A 1 134 ? 2.574 7.765 -12.889 1.00 85.00 134 LYS A CA 1
ATOM 1074 C C . LYS A 1 134 ? 2.035 6.883 -11.762 1.00 85.00 1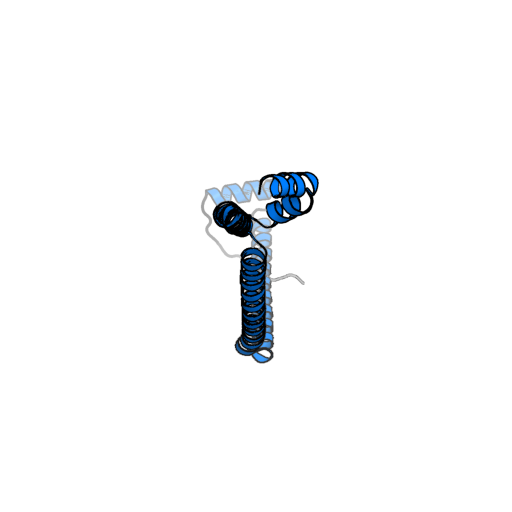34 LYS A C 1
ATOM 1076 O O . LYS A 1 134 ? 2.686 5.953 -11.298 1.00 85.00 134 LYS A O 1
ATOM 1081 N N . LYS A 1 135 ? 0.797 7.159 -11.338 1.00 84.19 135 LYS A N 1
ATOM 1082 C CA . LYS A 1 135 ? 0.065 6.319 -10.374 1.00 84.19 135 LYS A CA 1
ATOM 1083 C C . LYS A 1 135 ? -0.535 5.088 -11.063 1.00 84.19 135 LYS A C 1
ATOM 1085 O O . LYS A 1 135 ? -0.916 5.167 -12.227 1.00 84.19 135 LYS A O 1
ATOM 1090 N N . ASP A 1 136 ? -0.743 4.001 -10.319 1.00 76.25 136 ASP A N 1
ATOM 1091 C CA . ASP A 1 136 ? -1.230 2.705 -10.837 1.00 76.25 136 ASP A CA 1
ATOM 1092 C C . ASP A 1 136 ? -2.469 2.789 -11.747 1.00 76.25 136 ASP A C 1
ATOM 1094 O O . ASP A 1 136 ? -2.527 2.147 -12.796 1.00 76.25 136 ASP A O 1
ATOM 1098 N N . PHE A 1 137 ? -3.466 3.609 -11.396 1.00 75.50 137 PHE A N 1
ATOM 1099 C CA . PHE A 1 137 ? -4.676 3.747 -12.219 1.00 75.50 137 PHE A CA 1
ATOM 1100 C C . PHE A 1 137 ? -4.404 4.427 -13.573 1.00 75.50 137 PHE A C 1
ATOM 1102 O O . PHE A 1 137 ? -5.087 4.147 -14.556 1.00 75.50 137 PHE A O 1
ATOM 1109 N N . GLN A 1 138 ? -3.395 5.299 -13.634 1.00 74.88 138 GLN A N 1
ATOM 1110 C CA . GLN A 1 138 ? -2.965 5.974 -14.859 1.00 74.88 138 GLN A CA 1
ATOM 1111 C C . GLN A 1 138 ? -2.126 5.035 -15.726 1.00 74.88 138 GLN A C 1
ATOM 1113 O O . GLN A 1 138 ? -2.228 5.093 -16.946 1.00 74.88 138 GLN A O 1
ATOM 1118 N N . ILE A 1 139 ? -1.348 4.144 -15.102 1.00 73.56 139 ILE A N 1
ATOM 1119 C CA . ILE A 1 139 ? -0.546 3.129 -15.791 1.00 73.56 139 ILE A CA 1
ATOM 1120 C C . ILE A 1 139 ? -1.444 2.178 -16.580 1.00 73.56 139 ILE A C 1
ATOM 1122 O O . ILE A 1 139 ? -1.225 1.978 -17.769 1.00 73.56 139 ILE A O 1
ATOM 1126 N N . ASN A 1 140 ? -2.488 1.637 -15.948 1.00 75.50 140 ASN A N 1
ATOM 1127 C CA . ASN A 1 140 ? -3.396 0.715 -16.629 1.00 75.50 140 ASN A CA 1
ATOM 1128 C C . ASN A 1 140 ? -4.082 1.389 -17.824 1.00 75.50 140 ASN A C 1
ATOM 1130 O O . ASN A 1 140 ? -4.074 0.842 -18.920 1.00 75.50 140 ASN A O 1
ATOM 1134 N N . SER A 1 141 ? -4.609 2.604 -17.641 1.00 77.81 141 SER A N 1
ATOM 1135 C CA . SER A 1 141 ? -5.222 3.360 -18.740 1.00 77.81 141 SER A CA 1
ATOM 1136 C C . SER A 1 141 ? -4.239 3.653 -19.876 1.00 77.81 141 SER A C 1
ATOM 1138 O O . SER A 1 141 ? -4.638 3.628 -21.032 1.00 77.81 141 SER A O 1
ATOM 1140 N N . PHE A 1 142 ? -2.974 3.924 -19.553 1.00 75.69 142 PHE A N 1
ATOM 1141 C CA . PHE A 1 142 ? -1.918 4.181 -20.530 1.00 75.69 142 PHE A CA 1
ATOM 1142 C C . PHE A 1 142 ? -1.522 2.918 -21.309 1.00 75.69 142 PHE A C 1
ATOM 1144 O O . PHE A 1 142 ? -1.357 2.976 -22.520 1.00 75.69 142 PHE A O 1
ATOM 1151 N N . LEU A 1 143 ? -1.397 1.767 -20.640 1.00 78.19 143 LEU A N 1
ATOM 1152 C CA . LEU A 1 143 ? -1.015 0.503 -21.281 1.00 78.19 143 LEU A CA 1
ATOM 1153 C C . LEU A 1 143 ? -2.122 -0.090 -22.163 1.00 78.19 143 LEU A C 1
ATOM 1155 O O . LEU A 1 143 ? -1.819 -0.818 -23.106 1.00 78.19 143 LEU A O 1
ATOM 1159 N N . TYR A 1 144 ? -3.391 0.192 -21.854 1.00 80.25 144 TYR A N 1
ATOM 1160 C CA . TYR A 1 144 ? -4.525 -0.284 -22.650 1.00 80.25 144 TYR A CA 1
ATOM 1161 C C . TYR A 1 144 ? -4.808 0.574 -23.892 1.00 80.25 144 TYR A C 1
ATOM 1163 O O . TYR A 1 144 ? -5.540 0.122 -24.770 1.00 80.25 144 TYR A O 1
ATOM 1171 N N . ASP A 1 145 ? -4.230 1.773 -23.994 1.00 84.38 145 ASP A N 1
ATOM 1172 C CA . ASP A 1 145 ? -4.379 2.654 -25.154 1.00 84.38 145 ASP A CA 1
ATOM 1173 C C . ASP A 1 145 ? -3.274 2.385 -26.188 1.00 84.38 145 ASP A C 1
ATOM 1175 O O . ASP A 1 145 ? -2.263 3.084 -26.280 1.00 84.38 145 ASP A O 1
ATOM 1179 N N . THR A 1 146 ? -3.448 1.310 -26.957 1.00 79.25 146 THR A N 1
ATOM 1180 C CA . THR A 1 146 ? -2.457 0.876 -27.950 1.00 79.25 146 THR A CA 1
ATOM 1181 C C . THR A 1 146 ? -2.275 1.877 -29.089 1.00 79.25 146 THR A C 1
ATOM 1183 O O . THR A 1 146 ? -1.170 1.983 -29.615 1.00 79.25 146 THR A O 1
ATOM 1186 N N . ASP A 1 147 ? -3.315 2.634 -29.449 1.00 82.81 147 ASP A N 1
ATOM 1187 C CA . ASP A 1 147 ? -3.234 3.658 -30.499 1.00 82.81 147 ASP A CA 1
ATOM 1188 C C . ASP A 1 147 ? -2.356 4.827 -30.049 1.00 82.81 147 ASP A C 1
ATOM 1190 O O . ASP A 1 147 ? -1.496 5.296 -30.801 1.00 82.81 147 ASP A O 1
ATOM 1194 N N . PHE A 1 148 ? -2.502 5.253 -28.791 1.00 80.88 148 PHE A N 1
ATOM 1195 C CA . PHE A 1 148 ? -1.616 6.245 -28.200 1.00 80.88 148 PHE A CA 1
ATOM 1196 C C . PHE A 1 148 ? -0.164 5.752 -28.134 1.00 80.88 148 PHE A C 1
ATOM 1198 O O . PHE A 1 148 ? 0.747 6.497 -28.496 1.00 80.88 148 PHE A O 1
ATOM 1205 N N . LEU A 1 149 ? 0.065 4.495 -27.734 1.00 79.31 149 LEU A N 1
ATOM 1206 C CA . LEU A 1 149 ? 1.412 3.912 -27.670 1.00 79.31 149 LEU A CA 1
ATOM 1207 C C . LEU A 1 149 ? 2.090 3.850 -29.045 1.00 79.31 149 LEU A C 1
ATOM 1209 O O . LEU A 1 149 ? 3.268 4.186 -29.157 1.00 79.31 149 LEU A O 1
ATOM 1213 N N . MET A 1 150 ? 1.353 3.470 -30.091 1.00 77.12 150 MET A N 1
ATOM 1214 C CA . MET A 1 150 ? 1.876 3.431 -31.459 1.00 77.12 150 MET A CA 1
ATOM 1215 C C . MET A 1 150 ? 2.199 4.835 -31.983 1.00 77.12 150 MET A C 1
ATOM 1217 O O . MET A 1 150 ? 3.261 5.037 -32.563 1.00 77.12 150 MET A O 1
ATOM 1221 N N . HIS A 1 151 ? 1.340 5.826 -31.724 1.00 83.12 151 HIS A N 1
ATOM 1222 C CA . HIS A 1 151 ? 1.609 7.220 -32.091 1.00 83.12 151 HIS A CA 1
ATOM 1223 C C . HIS A 1 151 ? 2.788 7.842 -31.342 1.00 83.12 151 HIS A C 1
ATOM 1225 O O . HIS A 1 151 ? 3.447 8.738 -31.867 1.00 83.12 151 HIS A O 1
ATOM 1231 N N . LEU A 1 152 ? 3.016 7.423 -30.101 1.00 75.75 152 LEU A N 1
ATOM 1232 C CA . LEU A 1 152 ? 4.147 7.870 -29.302 1.00 75.75 152 LEU A CA 1
ATOM 1233 C C . LEU A 1 152 ? 5.454 7.248 -29.811 1.00 75.75 152 LEU A C 1
ATOM 1235 O O . LEU A 1 152 ? 6.463 7.939 -29.872 1.00 75.75 152 LEU A O 1
ATOM 1239 N N . ALA A 1 153 ? 5.415 5.975 -30.214 1.00 73.81 153 ALA A N 1
ATOM 1240 C CA . ALA A 1 153 ? 6.560 5.272 -30.782 1.00 73.81 153 ALA A CA 1
ATOM 1241 C C . ALA A 1 153 ? 6.967 5.804 -32.166 1.00 73.81 153 ALA A C 1
ATOM 1243 O O . ALA A 1 153 ? 8.152 5.884 -32.442 1.00 73.81 153 ALA A O 1
ATOM 1244 N N . ASP A 1 154 ? 6.010 6.208 -33.005 1.00 73.56 154 ASP A N 1
ATOM 1245 C CA . ASP A 1 154 ? 6.258 6.761 -34.352 1.00 73.56 154 ASP A CA 1
ATOM 1246 C C . ASP A 1 154 ? 6.888 8.172 -34.331 1.00 73.56 154 ASP A C 1
ATOM 1248 O O . ASP A 1 154 ? 7.285 8.709 -35.362 1.00 73.56 154 ASP A O 1
ATOM 1252 N N . LYS A 1 155 ? 6.946 8.804 -33.151 1.00 66.31 155 LYS A N 1
ATOM 1253 C CA . LYS A 1 155 ? 7.577 10.116 -32.935 1.00 66.31 155 LYS A CA 1
ATOM 1254 C C . LYS A 1 155 ? 9.013 10.035 -32.415 1.00 66.31 155 LYS A C 1
ATOM 1256 O O . LYS A 1 155 ? 9.630 11.093 -32.316 1.00 66.31 155 LYS A O 1
ATOM 1261 N N . LEU A 1 156 ? 9.479 8.834 -32.062 1.00 56.75 156 LEU A N 1
ATOM 1262 C CA . LEU A 1 156 ? 10.859 8.531 -31.674 1.00 56.75 156 LEU A CA 1
ATOM 1263 C C . LEU A 1 156 ? 11.649 8.196 -32.942 1.00 56.75 156 LEU A C 1
ATOM 1265 O O . LEU A 1 156 ? 12.692 8.842 -33.167 1.00 56.75 156 LEU A O 1
#

Secondary structure (DSSP, 8-state):
-------------HHHHHHHHHHHHHTTS-HHHHHHHHHHHHHHHHHHHHHHHHHHHHHHHHHHHHS-HHHHHHHHHHHHHHHHHHHHHHHHHHHHHHHHHHHHHHHHS-TTSHHHHHHHHHHHHHHHHHHHHS-HHHHHHHHH-HHHHHHHHTT-

pLDDT: mean 83.39, std 9.06, range [38.75, 96.19]

Foldseek 3Di:
DPDDDDDDDDDDDPVVVVVLCVVCVVVVHDSVVVVVVVVVVVVVVVVVVVVVVVVVVVVVVVCCVVDPVVVVVVVVVVVVVVVVVVVVVVVVVVVVVLVVVLVVCVVVDDPVCVVVSVVVNVLVVVVVVVLVPDDPVVNVVVVVPVVVVVVSNVVD

Sequence (156 aa):
MNQKTQKRSVNFPSETLKTLDKLAAREHTTTSELIRNFVEEGLKVNGYEEQVDFIARIIRQEITAVYHVEDIKAISDHSTDRLAKMLMKTGKINAAMFFLLVKVLIHLADRRSLEEMEHMVSEAVVLGVDYMQKKDFQINSFLYDTDFLMHLADKL

Organism: NCBI:txid566550

InterPro domains:
  IPR013321 Arc-type ribbon-helix-helix [G3DSA:1.10.1220.10] (1-57)